Protein AF-A0A7C9JHT7-F1 (afdb_monomer)

Structure (mmCIF, N/CA/C/O backbone):
data_AF-A0A7C9JHT7-F1
#
_entry.id   AF-A0A7C9JHT7-F1
#
loop_
_atom_site.group_PDB
_atom_site.id
_atom_site.type_symbol
_atom_site.label_atom_id
_atom_site.label_alt_id
_atom_site.label_comp_id
_atom_site.label_asym_id
_atom_site.label_entity_id
_atom_site.label_seq_id
_atom_site.pdbx_PDB_ins_code
_atom_site.Cartn_x
_atom_site.Cartn_y
_atom_site.Cartn_z
_atom_site.occupancy
_atom_site.B_iso_or_equiv
_atom_site.auth_seq_id
_atom_site.auth_comp_id
_atom_site.auth_asym_id
_atom_site.auth_atom_id
_atom_site.pdbx_PDB_model_num
ATOM 1 N N . MET A 1 1 ? -9.542 10.354 -2.623 1.00 78.19 1 MET A N 1
ATOM 2 C CA . MET A 1 1 ? -9.311 9.330 -1.588 1.00 78.19 1 MET A CA 1
ATOM 3 C C . MET A 1 1 ? -10.080 8.050 -1.896 1.00 78.19 1 MET A C 1
ATOM 5 O O . MET A 1 1 ? -9.425 7.041 -2.030 1.00 78.19 1 MET A O 1
ATOM 9 N N . LEU A 1 2 ? -11.393 8.060 -2.139 1.00 85.25 2 LEU A N 1
ATOM 10 C CA . LEU A 1 2 ? -12.092 6.952 -2.813 1.00 85.25 2 LEU A CA 1
ATOM 11 C C . LEU A 1 2 ? -13.012 7.543 -3.883 1.00 85.25 2 LEU A C 1
ATOM 13 O O . LEU A 1 2 ? -13.689 8.532 -3.612 1.00 85.25 2 LEU A O 1
ATOM 17 N N . LYS A 1 3 ? -12.973 6.985 -5.087 1.00 90.31 3 LYS A N 1
ATOM 18 C CA . LYS A 1 3 ? -13.811 7.335 -6.238 1.00 90.31 3 LYS A CA 1
ATOM 19 C C . LYS A 1 3 ? -14.338 6.043 -6.876 1.00 90.31 3 LYS A C 1
ATOM 21 O O . LYS A 1 3 ? -14.075 4.947 -6.369 1.00 90.31 3 LYS A O 1
ATOM 26 N N . ASP A 1 4 ? -15.086 6.164 -7.965 1.00 90.25 4 ASP A N 1
ATOM 27 C CA . ASP A 1 4 ? -15.657 5.013 -8.673 1.00 90.25 4 ASP A CA 1
ATOM 28 C C . ASP A 1 4 ? -14.571 4.087 -9.238 1.00 90.25 4 ASP A C 1
ATOM 30 O O . ASP A 1 4 ? -14.691 2.871 -9.127 1.00 90.25 4 ASP A O 1
ATOM 34 N N . ASP A 1 5 ? -13.467 4.656 -9.728 1.00 92.44 5 ASP A N 1
ATOM 35 C CA . ASP A 1 5 ? -12.322 3.943 -10.311 1.00 92.44 5 ASP A CA 1
ATOM 36 C C . ASP A 1 5 ? -11.312 3.414 -9.277 1.00 92.44 5 ASP A C 1
ATOM 38 O O . ASP A 1 5 ? -10.417 2.644 -9.622 1.00 92.44 5 ASP A O 1
ATOM 42 N N . GLY A 1 6 ? -11.433 3.808 -8.004 1.00 94.94 6 GLY A N 1
ATOM 43 C CA . GLY A 1 6 ? -10.548 3.323 -6.949 1.00 94.94 6 GLY A CA 1
ATOM 44 C C . GLY A 1 6 ? -10.116 4.352 -5.918 1.00 94.94 6 GLY A C 1
ATOM 45 O O . GLY A 1 6 ? -10.665 5.448 -5.768 1.00 94.94 6 GLY A O 1
ATOM 46 N N . VAL A 1 7 ? -9.097 3.965 -5.158 1.00 95.94 7 VAL A N 1
ATOM 47 C CA . VAL A 1 7 ? -8.459 4.805 -4.150 1.00 95.94 7 VAL A CA 1
ATOM 48 C C . VAL A 1 7 ? -7.431 5.697 -4.826 1.00 95.94 7 VAL A C 1
ATOM 50 O O . VAL A 1 7 ? -6.423 5.225 -5.335 1.00 95.94 7 VAL A O 1
ATOM 53 N N . HIS A 1 8 ? -7.677 7.005 -4.814 1.00 96.88 8 HIS A N 1
ATOM 54 C CA . HIS A 1 8 ? -6.719 8.001 -5.304 1.00 96.88 8 HIS A CA 1
ATOM 55 C C . HIS A 1 8 ? -5.798 8.394 -4.153 1.00 96.88 8 HIS A C 1
ATOM 57 O O . HIS A 1 8 ? -6.259 9.057 -3.213 1.00 96.88 8 HIS A O 1
ATOM 63 N N . TRP A 1 9 ? -4.529 7.996 -4.236 1.00 97.06 9 TRP A N 1
ATOM 64 C CA . TRP A 1 9 ? -3.513 8.229 -3.212 1.00 97.06 9 TRP A CA 1
ATOM 65 C C . TRP A 1 9 ? -2.357 9.062 -3.762 1.00 97.06 9 TRP A C 1
ATOM 67 O O . TRP A 1 9 ? -1.816 8.757 -4.823 1.00 97.06 9 TRP A O 1
ATOM 77 N N . ARG A 1 10 ? -1.978 10.130 -3.053 1.00 96.94 10 ARG A N 1
ATOM 78 C CA . ARG A 1 10 ? -0.890 11.027 -3.461 1.00 96.94 10 ARG A CA 1
ATOM 79 C C . ARG A 1 10 ? 0.408 10.617 -2.771 1.00 96.94 10 ARG A C 1
ATOM 81 O O . ARG A 1 10 ? 0.451 10.531 -1.549 1.00 96.94 10 ARG A O 1
ATOM 88 N N . LEU A 1 11 ? 1.457 10.413 -3.557 1.00 97.56 11 LEU A N 1
ATOM 89 C CA . LEU A 1 11 ? 2.818 10.133 -3.100 1.00 97.56 11 LEU A CA 1
ATOM 90 C C . LEU A 1 11 ? 3.721 11.332 -3.397 1.00 97.56 11 LEU A C 1
ATOM 92 O O . LEU A 1 11 ? 3.521 12.006 -4.409 1.00 97.56 11 LEU A O 1
ATOM 96 N N . SER A 1 12 ? 4.726 11.575 -2.553 1.00 98.06 12 SER A N 1
ATOM 97 C CA . SER A 1 12 ? 5.870 12.411 -2.940 1.00 98.06 12 SER A CA 1
ATOM 98 C C . SER A 1 12 ? 6.621 11.763 -4.107 1.00 98.06 12 SER A C 1
ATOM 100 O O . SER A 1 12 ? 6.517 10.549 -4.315 1.00 98.06 12 SER A O 1
ATOM 102 N N . ARG A 1 13 ? 7.375 12.566 -4.867 1.00 97.56 13 ARG A N 1
ATOM 103 C CA . ARG A 1 13 ? 8.225 12.072 -5.960 1.00 97.56 13 ARG A CA 1
ATOM 104 C C . ARG A 1 13 ? 9.145 10.951 -5.476 1.00 97.56 13 ARG A C 1
ATOM 106 O O . ARG A 1 13 ? 9.074 9.860 -6.023 1.00 97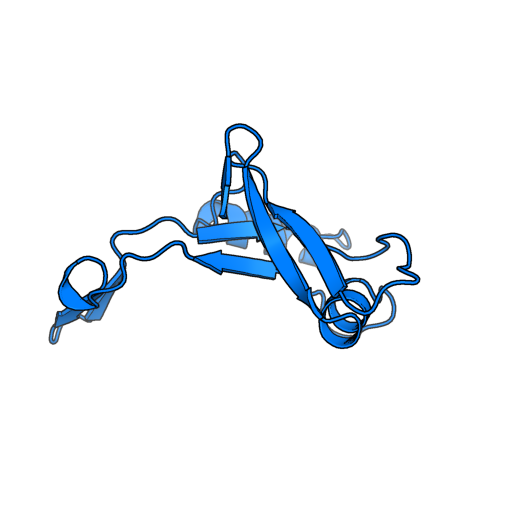.56 13 ARG A O 1
ATOM 113 N N . ASP A 1 14 ? 9.882 11.175 -4.390 1.00 97.12 14 ASP A N 1
ATOM 114 C CA . ASP A 1 14 ? 10.849 10.207 -3.855 1.00 97.12 14 ASP A CA 1
ATOM 115 C C . ASP A 1 14 ? 10.206 8.859 -3.498 1.00 97.12 14 ASP A C 1
ATOM 117 O O . ASP A 1 14 ? 10.743 7.802 -3.823 1.00 97.12 14 ASP A O 1
ATOM 121 N N . HIS A 1 15 ? 9.021 8.867 -2.875 1.00 96.94 15 HIS A N 1
ATOM 122 C CA . HIS A 1 15 ? 8.303 7.628 -2.563 1.00 96.94 15 HIS A CA 1
ATOM 123 C C . HIS A 1 15 ? 7.772 6.933 -3.818 1.00 96.94 15 HIS A C 1
ATOM 125 O O . HIS A 1 15 ? 7.809 5.706 -3.900 1.00 96.94 15 HIS A O 1
ATOM 131 N N . TYR A 1 16 ? 7.266 7.696 -4.789 1.00 97.94 16 TYR A N 1
ATOM 132 C CA . TYR A 1 16 ? 6.823 7.136 -6.060 1.00 97.94 16 TYR A CA 1
ATOM 133 C C . TYR A 1 16 ? 7.994 6.504 -6.826 1.00 97.94 16 TYR A C 1
ATOM 135 O O . TYR A 1 16 ? 7.880 5.362 -7.272 1.00 97.94 16 TYR A O 1
ATOM 143 N N . ASP A 1 17 ? 9.128 7.201 -6.915 1.00 96.50 17 ASP A N 1
ATOM 144 C CA . ASP A 1 17 ? 10.332 6.715 -7.585 1.00 96.50 17 ASP A CA 1
ATOM 145 C C . ASP A 1 17 ? 10.907 5.474 -6.889 1.00 96.50 17 ASP A C 1
ATOM 147 O O . ASP A 1 17 ? 11.222 4.486 -7.551 1.00 96.50 17 ASP A O 1
ATOM 151 N N . ALA A 1 18 ? 10.926 5.447 -5.555 1.00 95.38 18 ALA A N 1
ATOM 152 C CA . ALA A 1 18 ? 11.355 4.273 -4.800 1.00 95.38 18 ALA A CA 1
ATOM 153 C C . ALA A 1 18 ? 10.445 3.045 -4.999 1.00 95.38 18 ALA A C 1
ATOM 155 O O . ALA A 1 18 ? 10.926 1.911 -4.923 1.00 95.38 18 ALA A O 1
ATOM 156 N N . LEU A 1 19 ? 9.138 3.243 -5.205 1.00 96.81 19 LEU A N 1
ATOM 157 C CA . LEU A 1 19 ? 8.169 2.159 -5.417 1.00 96.81 19 LEU A CA 1
ATOM 158 C C . LEU A 1 19 ? 8.117 1.666 -6.866 1.00 96.81 19 LEU A C 1
ATOM 160 O O . LEU A 1 19 ? 7.757 0.511 -7.085 1.00 96.81 19 LEU A O 1
ATOM 164 N N . ARG A 1 20 ? 8.439 2.521 -7.843 1.00 96.06 20 ARG A N 1
ATOM 165 C CA . ARG A 1 20 ? 8.447 2.142 -9.264 1.00 96.06 20 ARG A CA 1
ATOM 166 C C . ARG A 1 20 ? 9.761 1.517 -9.732 1.00 96.06 20 ARG A C 1
ATOM 168 O O . ARG A 1 20 ? 9.788 0.968 -10.831 1.00 96.06 20 ARG A O 1
ATOM 175 N N . ASP A 1 21 ? 10.838 1.670 -8.963 1.00 95.00 21 ASP A N 1
ATOM 176 C CA . ASP A 1 21 ? 12.176 1.208 -9.332 1.00 95.00 21 ASP A CA 1
ATOM 177 C C . ASP A 1 21 ? 12.215 -0.325 -9.519 1.00 95.00 21 ASP A C 1
ATOM 179 O O . ASP A 1 21 ? 12.053 -1.065 -8.541 1.00 95.00 21 A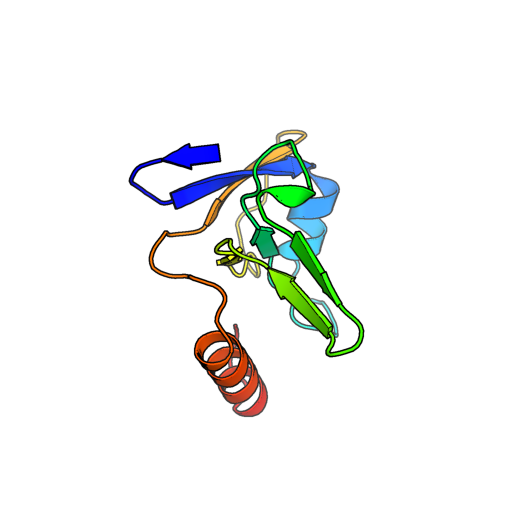SP A O 1
ATOM 183 N N . PRO A 1 22 ? 12.437 -0.822 -10.754 1.00 91.62 22 PRO A N 1
ATOM 184 C CA . PRO A 1 22 ? 12.499 -2.256 -11.024 1.00 91.62 22 PRO A CA 1
ATOM 185 C C . PRO A 1 22 ? 13.818 -2.895 -10.571 1.00 91.62 22 PRO A C 1
ATOM 187 O O . PRO A 1 22 ? 13.903 -4.124 -10.498 1.00 91.62 22 PRO A O 1
ATOM 190 N N . HIS A 1 23 ? 14.843 -2.092 -10.261 1.00 89.62 23 HIS A N 1
ATOM 191 C CA . HIS A 1 23 ? 16.187 -2.540 -9.894 1.00 89.62 23 HIS A CA 1
ATOM 192 C C . HIS A 1 23 ? 16.362 -2.656 -8.378 1.00 89.62 23 HIS A C 1
ATOM 194 O O . HIS A 1 23 ? 17.358 -2.221 -7.802 1.00 89.62 23 HIS A O 1
ATOM 200 N N . THR A 1 24 ? 15.388 -3.275 -7.715 1.00 86.81 24 THR A N 1
ATOM 201 C CA . THR A 1 24 ? 15.392 -3.453 -6.263 1.00 86.81 24 THR A CA 1
ATOM 202 C C . THR A 1 24 ? 15.454 -4.934 -5.907 1.00 86.81 24 THR A C 1
ATOM 204 O O . THR A 1 24 ? 14.904 -5.777 -6.611 1.00 86.81 24 THR A O 1
ATOM 207 N N . TYR A 1 25 ? 16.151 -5.266 -4.814 1.00 83.06 25 TYR A N 1
ATOM 208 C CA . TYR A 1 25 ? 16.286 -6.659 -4.368 1.00 83.06 25 TYR A CA 1
ATOM 209 C C . TYR A 1 25 ? 14.933 -7.264 -3.962 1.00 83.06 25 TYR A C 1
ATOM 211 O O . TYR A 1 25 ? 14.627 -8.404 -4.294 1.00 83.06 25 TYR A O 1
ATOM 219 N N . ASN A 1 26 ? 14.102 -6.473 -3.277 1.00 86.50 26 ASN A N 1
ATOM 220 C CA . ASN A 1 26 ? 12.766 -6.875 -2.851 1.00 86.50 26 ASN A CA 1
ATOM 221 C C . ASN A 1 26 ? 11.712 -6.204 -3.730 1.00 86.50 26 ASN A C 1
ATOM 223 O O . ASN A 1 26 ? 11.686 -4.975 -3.811 1.00 86.50 26 ASN A O 1
ATOM 227 N N . ARG A 1 27 ? 10.791 -6.997 -4.291 1.00 89.44 27 ARG A N 1
ATOM 228 C CA . ARG A 1 27 ? 9.587 -6.474 -4.953 1.00 89.44 27 ARG A CA 1
ATOM 229 C C . ARG A 1 27 ? 8.737 -5.681 -3.960 1.00 89.44 27 ARG A C 1
ATOM 231 O O . ARG A 1 27 ? 8.623 -6.052 -2.791 1.00 89.44 27 ARG A O 1
ATOM 238 N N . LYS A 1 28 ? 8.127 -4.592 -4.432 1.00 93.62 28 LYS A N 1
ATOM 239 C CA . LYS A 1 28 ? 7.351 -3.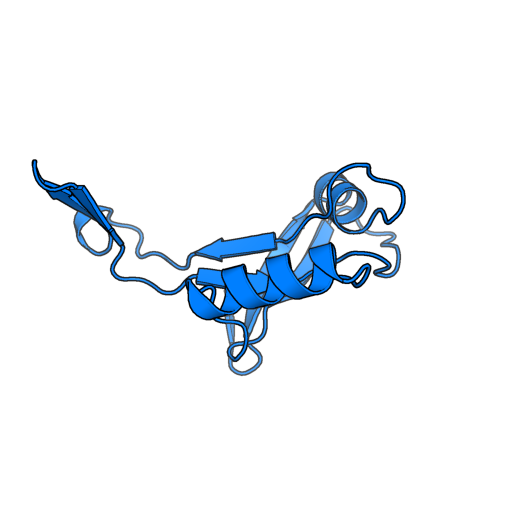661 -3.601 1.00 93.62 28 LYS A CA 1
ATOM 240 C C . LYS A 1 28 ? 5.929 -3.529 -4.130 1.00 93.62 28 LYS A C 1
ATOM 242 O O . LYS A 1 28 ? 5.695 -3.460 -5.336 1.00 93.62 28 LYS A O 1
ATOM 247 N N . ILE A 1 29 ? 4.981 -3.433 -3.207 1.00 95.44 29 ILE A N 1
ATOM 248 C CA . ILE A 1 29 ? 3.598 -3.050 -3.488 1.00 95.44 29 ILE A CA 1
ATOM 249 C C . ILE A 1 29 ? 3.212 -1.891 -2.576 1.00 95.44 29 ILE A C 1
ATOM 251 O O . ILE A 1 29 ? 3.676 -1.798 -1.439 1.00 95.44 29 ILE A O 1
ATOM 255 N N . LEU A 1 30 ? 2.354 -1.006 -3.073 1.00 97.06 30 LEU A N 1
ATOM 256 C CA . LEU A 1 30 ? 1.687 -0.006 -2.254 1.00 97.06 30 LEU A CA 1
ATOM 257 C C . LEU A 1 30 ? 0.390 -0.610 -1.727 1.00 97.06 30 LEU A C 1
ATOM 259 O O . LEU A 1 30 ? -0.430 -1.062 -2.523 1.00 97.06 30 LEU A O 1
ATOM 263 N N . VAL A 1 31 ? 0.185 -0.553 -0.413 1.00 96.44 31 VAL A N 1
ATOM 264 C CA . VAL A 1 31 ? -1.080 -0.911 0.235 1.00 96.44 31 VAL A CA 1
ATOM 265 C C . VAL A 1 31 ? -1.630 0.324 0.942 1.00 96.44 31 VAL A C 1
ATOM 267 O O . VAL A 1 31 ? -0.923 0.959 1.720 1.00 96.44 31 VAL A O 1
ATOM 270 N N . VAL A 1 32 ? -2.889 0.670 0.677 1.00 95.56 32 VAL A N 1
ATOM 271 C CA . VAL A 1 32 ? -3.585 1.790 1.321 1.00 95.56 32 VAL A CA 1
ATOM 272 C C . VAL A 1 32 ? -4.827 1.271 2.028 1.00 95.56 32 VAL A C 1
ATOM 274 O O . VAL A 1 32 ? -5.747 0.758 1.393 1.00 95.56 32 VAL A O 1
ATOM 277 N N . LEU A 1 33 ? -4.857 1.432 3.350 1.00 92.88 33 LEU A N 1
ATOM 278 C CA . LEU A 1 33 ? -6.016 1.146 4.188 1.00 92.88 33 LEU A CA 1
ATOM 279 C C . LEU A 1 33 ? -6.852 2.418 4.369 1.00 92.88 33 LEU A C 1
ATOM 281 O O . LEU A 1 33 ? -6.350 3.435 4.844 1.00 92.88 33 LEU A O 1
ATOM 285 N N . LEU A 1 34 ? -8.136 2.356 4.013 1.00 90.44 34 LEU A N 1
ATOM 286 C CA . LEU A 1 34 ? -9.064 3.462 4.242 1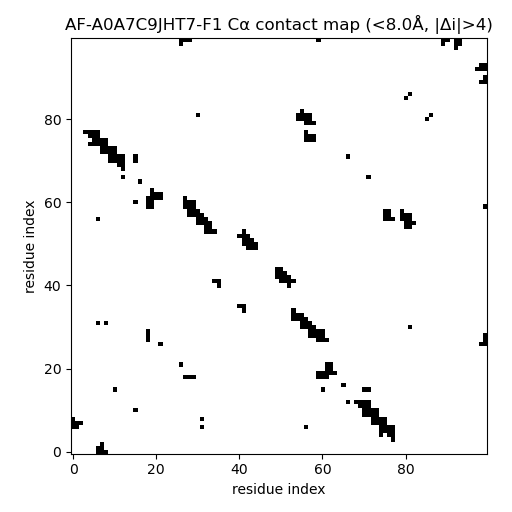.00 90.44 34 LEU A CA 1
ATOM 287 C C . LEU A 1 34 ? -9.721 3.329 5.612 1.00 90.44 34 LEU A C 1
ATOM 289 O O . LEU A 1 34 ? -10.504 2.408 5.837 1.00 90.44 34 LEU A O 1
ATOM 293 N N . VAL A 1 35 ? -9.438 4.272 6.507 1.00 91.00 35 VAL A N 1
ATOM 294 C CA . VAL A 1 35 ? -9.947 4.248 7.881 1.00 91.00 35 VAL A CA 1
ATOM 295 C C . VAL A 1 35 ? -10.733 5.515 8.232 1.00 91.00 35 VAL A C 1
ATOM 297 O O . VAL A 1 35 ? -10.378 6.600 7.767 1.00 91.00 35 VAL A O 1
ATOM 300 N N . PRO A 1 36 ? -11.791 5.406 9.055 1.00 88.19 36 PRO A N 1
ATOM 301 C CA . PRO A 1 36 ? -12.365 6.539 9.770 1.00 88.19 36 PRO A CA 1
ATOM 302 C C . PRO A 1 36 ? -11.325 7.236 10.653 1.00 88.19 36 PRO A C 1
ATOM 304 O O . PRO A 1 36 ? -10.357 6.623 11.104 1.00 88.19 36 PRO A O 1
ATOM 307 N N . SER A 1 37 ? -11.557 8.511 10.958 1.00 88.62 37 SER A N 1
ATOM 308 C CA . SER A 1 37 ? -10.670 9.306 11.815 1.00 88.62 37 SER A CA 1
ATOM 309 C C . SER A 1 37 ? -10.573 8.761 13.242 1.00 88.62 37 SER A C 1
ATOM 311 O O . SER A 1 37 ? -9.516 8.842 13.866 1.00 88.62 37 SER A O 1
ATOM 313 N N . ARG A 1 38 ? -11.660 8.189 13.772 1.00 90.81 38 ARG A N 1
ATOM 314 C CA . ARG A 1 38 ? -11.703 7.659 15.135 1.00 90.81 38 ARG A CA 1
ATOM 315 C C . ARG A 1 38 ? -11.270 6.195 15.164 1.00 90.81 38 ARG A C 1
ATOM 317 O O . ARG A 1 38 ? -11.907 5.342 14.555 1.00 90.81 38 ARG A O 1
ATOM 324 N N . LEU A 1 39 ? -10.222 5.896 15.933 1.00 87.12 39 LEU A N 1
ATOM 325 C CA . LEU A 1 39 ? -9.598 4.566 15.997 1.00 87.12 39 LEU A CA 1
ATOM 326 C C . LEU A 1 39 ? -10.588 3.439 16.338 1.00 87.12 39 LEU A C 1
ATOM 328 O O . LEU A 1 39 ? -10.646 2.432 15.640 1.00 87.12 39 LEU A O 1
ATOM 332 N N . GLY A 1 40 ? -11.431 3.643 17.356 1.00 88.00 40 GLY A N 1
ATOM 333 C CA . GLY A 1 40 ? -12.404 2.640 17.808 1.00 88.00 40 GLY A CA 1
ATOM 334 C C . GLY A 1 40 ? -13.532 2.323 16.816 1.00 88.00 40 GLY A C 1
ATOM 335 O O . GLY A 1 40 ? -14.366 1.475 17.102 1.00 88.00 40 GLY A O 1
ATOM 336 N N . GLU A 1 41 ? -13.601 2.998 15.664 1.00 88.06 41 GLU A N 1
ATOM 337 C CA . GLU A 1 41 ? -14.559 2.677 14.592 1.00 88.06 41 GLU A CA 1
ATOM 338 C C . GLU A 1 41 ? -14.016 1.667 13.578 1.00 88.06 41 GLU A C 1
ATOM 340 O O . GLU A 1 41 ? -14.749 1.212 12.694 1.00 88.06 41 GLU A O 1
ATOM 345 N N . TRP A 1 42 ? -12.724 1.349 13.651 1.00 90.12 42 TRP A N 1
ATOM 346 C CA . TRP A 1 42 ? -12.090 0.454 12.690 1.00 90.12 42 TRP A CA 1
ATOM 347 C C . TRP A 1 42 ? -11.033 -0.471 13.270 1.00 90.12 42 TRP A C 1
ATOM 349 O O . TRP A 1 42 ? -10.697 -1.434 12.587 1.00 90.12 42 TRP A O 1
ATOM 359 N N . LEU A 1 43 ? -10.547 -0.220 14.483 1.00 91.38 43 LEU A N 1
ATOM 360 C CA . LEU A 1 43 ? -9.614 -1.086 15.185 1.00 91.38 43 LEU A CA 1
ATOM 361 C C . LEU A 1 43 ? -10.226 -1.542 16.508 1.00 91.38 43 LEU A C 1
ATOM 363 O O . LEU A 1 43 ?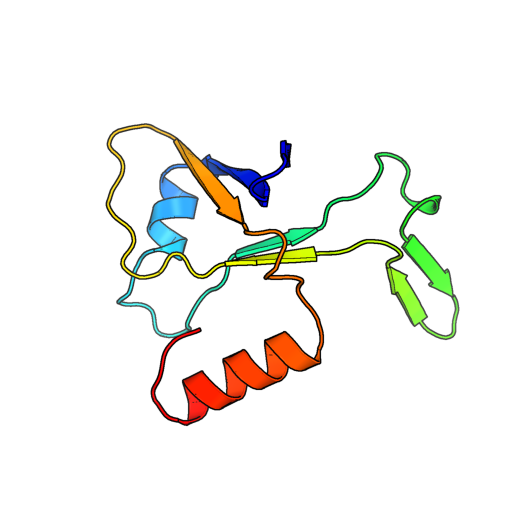 -10.616 -0.7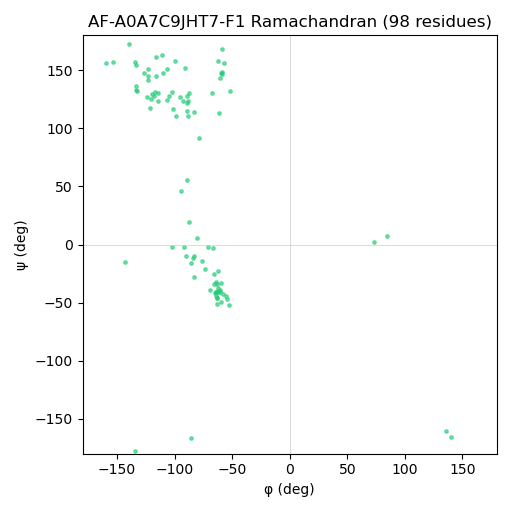25 17.341 1.00 91.38 43 LEU A O 1
ATOM 367 N N . GLU A 1 44 ? -10.263 -2.853 16.692 1.00 91.44 44 GLU A N 1
ATOM 368 C CA . GLU A 1 44 ? -10.605 -3.505 17.949 1.00 91.44 44 GLU A CA 1
ATOM 369 C C . GLU A 1 44 ? -9.391 -4.304 18.420 1.00 91.44 44 GLU A C 1
ATOM 371 O O . GLU A 1 44 ? -8.779 -5.023 17.631 1.00 91.44 44 GLU A O 1
ATOM 376 N N . VAL A 1 45 ? -9.018 -4.130 19.687 1.00 91.75 45 VAL A N 1
ATOM 377 C CA . VAL A 1 45 ? -7.873 -4.800 20.311 1.00 91.75 45 VAL A CA 1
ATOM 378 C C . VAL A 1 45 ? -8.387 -5.543 21.537 1.00 91.75 45 VAL A C 1
ATOM 380 O O . VAL A 1 45 ? -9.053 -4.948 22.381 1.00 91.75 45 VAL A O 1
ATOM 383 N N . SER A 1 46 ? -8.081 -6.833 21.615 1.00 91.06 46 SER A N 1
ATOM 384 C CA . SER A 1 46 ? -8.428 -7.729 22.720 1.00 91.06 46 SER A CA 1
ATOM 385 C C . SER A 1 46 ? -7.255 -8.664 23.020 1.00 91.06 46 SER A C 1
ATOM 387 O O . SER A 1 46 ? -6.295 -8.715 22.247 1.00 91.06 46 SER A O 1
ATOM 389 N N . ASP A 1 47 ? -7.348 -9.441 24.099 1.00 93.75 47 ASP A N 1
ATOM 390 C CA . ASP A 1 47 ? -6.332 -10.447 24.443 1.00 93.75 47 ASP A CA 1
ATOM 391 C C . ASP A 1 47 ? -6.194 -11.542 23.366 1.00 93.75 47 ASP A C 1
ATOM 393 O O . ASP A 1 47 ? -5.137 -12.156 23.234 1.00 93.75 47 ASP A O 1
ATOM 397 N N . GLU A 1 48 ? -7.232 -11.754 22.550 1.00 92.00 48 GLU A N 1
ATOM 398 C CA . GLU A 1 48 ? -7.230 -12.707 21.432 1.00 92.00 48 GLU A CA 1
ATOM 399 C C . GLU A 1 48 ? -6.615 -12.125 20.146 1.00 92.00 48 GLU A C 1
ATOM 401 O O . GLU A 1 48 ? -6.333 -12.863 19.199 1.00 92.00 48 GLU A O 1
ATOM 406 N N . GLY A 1 49 ? -6.375 -10.808 20.098 1.00 88.88 49 GLY A N 1
ATOM 407 C CA . GLY A 1 49 ? -5.700 -10.141 18.988 1.00 88.88 49 GLY A CA 1
ATOM 408 C C . GLY A 1 49 ? -6.349 -8.836 18.526 1.00 88.88 49 GLY A C 1
ATOM 409 O O . GLY A 1 49 ? -7.113 -8.187 19.244 1.00 88.88 49 GLY A O 1
ATOM 410 N N . MET A 1 50 ? -6.002 -8.435 17.297 1.00 89.94 50 MET A N 1
ATOM 411 C CA . MET A 1 50 ? -6.431 -7.181 16.670 1.00 89.94 50 MET A CA 1
ATOM 412 C C . MET A 1 50 ? -7.320 -7.437 15.452 1.00 89.94 50 MET A C 1
ATOM 414 O O . MET A 1 50 ? -6.937 -8.174 14.543 1.00 89.94 50 MET A O 1
ATOM 418 N N . LEU A 1 51 ? -8.471 -6.765 15.393 1.00 85.25 51 LEU A N 1
ATOM 419 C CA . LEU A 1 51 ? -9.396 -6.810 14.262 1.00 85.25 51 LEU A CA 1
ATOM 420 C C . LEU A 1 51 ? -9.485 -5.441 13.580 1.00 85.25 51 LEU A C 1
ATOM 422 O O . LEU A 1 51 ? -9.861 -4.445 14.199 1.00 85.25 51 LEU A O 1
ATOM 426 N N . LEU A 1 52 ? -9.200 -5.411 12.275 1.00 87.31 52 LEU A N 1
ATOM 427 C CA . LEU A 1 52 ? -9.368 -4.232 11.428 1.00 87.31 52 LEU A CA 1
ATOM 428 C C . LEU A 1 52 ? -10.659 -4.355 10.606 1.00 87.31 52 LEU A C 1
ATOM 430 O O . LEU A 1 52 ? -10.780 -5.224 9.747 1.00 87.31 52 LEU A O 1
ATOM 434 N N . ARG A 1 53 ? -11.627 -3.461 10.826 1.00 84.00 53 ARG A N 1
ATOM 435 C CA . ARG A 1 53 ? -12.965 -3.505 10.194 1.00 84.00 53 ARG A CA 1
ATOM 436 C C . ARG A 1 53 ? -13.038 -2.805 8.828 1.00 84.00 53 ARG A C 1
ATOM 438 O O . ARG A 1 53 ? -14.118 -2.401 8.396 1.00 84.00 53 ARG A O 1
ATOM 445 N N . ARG A 1 54 ? -11.905 -2.585 8.154 1.00 86.25 54 ARG A N 1
ATOM 446 C CA . ARG A 1 54 ? -11.830 -1.803 6.907 1.00 86.25 54 ARG A CA 1
ATOM 447 C C . ARG A 1 54 ? -10.996 -2.490 5.837 1.00 86.25 54 ARG A C 1
ATOM 449 O O . ARG A 1 54 ? -10.109 -3.281 6.134 1.00 86.25 54 ARG A O 1
ATOM 456 N N . SER A 1 55 ? -11.294 -2.157 4.585 1.00 89.19 55 SER A N 1
ATOM 457 C CA . SER A 1 55 ? -10.622 -2.723 3.419 1.00 89.19 55 SER A CA 1
ATOM 458 C C . SER A 1 55 ? -9.371 -1.930 3.071 1.00 89.19 55 SER A C 1
ATOM 460 O O . SER A 1 55 ? -9.410 -0.704 2.928 1.00 89.19 55 SER A O 1
ATOM 462 N N . ALA A 1 56 ? -8.272 -2.654 2.900 1.00 93.25 56 ALA A N 1
ATOM 463 C CA . ALA A 1 56 ? -7.091 -2.146 2.233 1.00 93.25 56 ALA A CA 1
ATOM 464 C C . ALA A 1 56 ? -7.156 -2.459 0.737 1.00 93.25 56 ALA A C 1
ATOM 466 O O . ALA A 1 56 ? -7.766 -3.443 0.321 1.00 93.25 56 ALA A O 1
ATOM 467 N N . TYR A 1 57 ? -6.514 -1.616 -0.057 1.00 95.56 57 TYR A N 1
ATOM 468 C CA . TYR A 1 57 ? -6.376 -1.762 -1.501 1.00 95.56 57 TYR A CA 1
ATOM 469 C C . TYR A 1 57 ? -4.899 -1.762 -1.846 1.00 95.56 57 TYR A C 1
ATOM 471 O O . TYR A 1 57 ? -4.111 -1.136 -1.134 1.00 95.56 57 TYR A O 1
ATOM 479 N N . TRP A 1 58 ? -4.515 -2.441 -2.920 1.00 96.25 58 TRP A N 1
ATOM 480 C CA . TRP A 1 58 ? -3.110 -2.550 -3.288 1.00 96.25 58 TRP A CA 1
ATOM 481 C C . TRP A 1 58 ? -2.850 -2.319 -4.778 1.00 96.25 58 TRP A C 1
ATOM 483 O O . TRP A 1 58 ? -3.730 -2.459 -5.628 1.00 96.25 58 TRP A O 1
ATOM 493 N N . THR A 1 59 ? -1.616 -1.939 -5.100 1.00 96.38 59 THR A N 1
ATOM 494 C CA . THR A 1 59 ? -1.111 -1.897 -6.475 1.00 96.38 59 THR A CA 1
ATOM 495 C C . THR A 1 59 ? 0.408 -2.078 -6.506 1.00 96.38 59 THR A C 1
ATOM 497 O O . THR A 1 59 ? 1.091 -1.798 -5.519 1.00 96.38 59 THR A O 1
ATOM 500 N N . CYS A 1 60 ? 0.947 -2.521 -7.641 1.00 95.44 60 CYS A N 1
ATOM 501 C CA . CYS A 1 60 ? 2.380 -2.512 -7.922 1.00 95.44 60 CYS A CA 1
ATOM 502 C C . CYS A 1 60 ? 2.694 -1.334 -8.851 1.00 95.44 60 CYS A C 1
ATOM 504 O O . CYS A 1 60 ? 1.987 -1.126 -9.838 1.00 95.44 60 CYS A O 1
ATOM 506 N N . LEU A 1 61 ? 3.710 -0.539 -8.507 1.00 96.62 61 LEU A N 1
ATOM 507 C CA . LEU A 1 61 ? 4.124 0.629 -9.295 1.00 96.62 61 LEU A CA 1
ATOM 508 C C . LEU A 1 61 ? 5.375 0.358 -10.137 1.00 96.62 61 LEU A C 1
ATOM 510 O O . LEU A 1 61 ? 5.809 1.248 -10.867 1.00 96.62 61 LEU A O 1
ATOM 514 N N . GLU A 1 62 ? 5.950 -0.841 -10.024 1.00 95.31 62 GLU A N 1
ATOM 515 C CA . GLU A 1 62 ? 7.173 -1.247 -10.714 1.00 95.31 62 GLU A CA 1
ATOM 516 C C . GLU A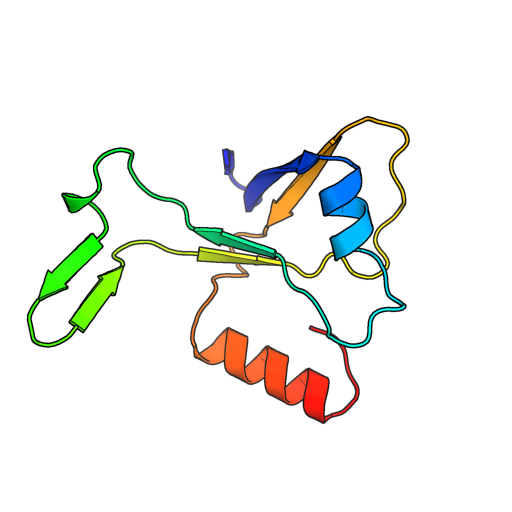 1 62 ? 7.081 -0.986 -12.224 1.00 95.31 62 GLU A C 1
ATOM 518 O O . GLU A 1 62 ? 6.074 -1.284 -12.864 1.00 95.31 62 GLU A O 1
ATOM 523 N N . GLY A 1 63 ? 8.119 -0.371 -12.794 1.00 94.38 63 GLY A N 1
ATOM 524 C CA . GLY A 1 63 ? 8.157 -0.026 -14.218 1.00 94.38 63 GLY A CA 1
ATOM 525 C C . GLY A 1 63 ? 7.255 1.149 -14.620 1.00 94.38 63 GLY A C 1
ATOM 526 O O . GLY A 1 63 ? 7.217 1.517 -15.793 1.00 94.38 63 GLY A O 1
ATOM 527 N N . GLY A 1 64 ? 6.555 1.782 -13.673 1.00 94.81 64 GLY A N 1
ATOM 528 C CA . GLY A 1 64 ? 5.741 2.965 -13.937 1.00 94.81 64 GLY A CA 1
ATOM 529 C C . GLY A 1 64 ? 6.562 4.133 -14.494 1.00 94.81 64 GLY A C 1
ATOM 530 O O . GLY A 1 64 ? 7.724 4.325 -14.129 1.00 94.81 64 GLY A O 1
ATOM 531 N N . ALA A 1 65 ? 5.945 4.954 -15.350 1.00 95.62 65 ALA A N 1
ATOM 532 C CA . ALA A 1 65 ? 6.589 6.124 -15.954 1.00 95.62 65 ALA A CA 1
ATOM 533 C C . ALA A 1 65 ? 7.079 7.124 -14.895 1.00 95.62 65 ALA A C 1
ATOM 535 O O . ALA A 1 65 ? 6.416 7.303 -13.862 1.00 95.62 65 ALA A O 1
ATOM 536 N N . SER A 1 66 ? 8.194 7.804 -15.172 1.00 94.94 66 SER A N 1
ATOM 537 C CA . SER A 1 66 ? 8.702 8.899 -14.341 1.00 94.94 66 SER A CA 1
ATOM 538 C C . SER A 1 66 ? 7.679 10.034 -14.219 1.00 94.94 66 SER A C 1
ATOM 540 O O . SER A 1 66 ? 6.633 10.061 -14.878 1.00 94.94 66 SER A O 1
ATOM 542 N N . THR A 1 67 ? 7.946 10.953 -13.301 1.00 94.69 67 THR A N 1
ATOM 543 C CA . THR A 1 67 ? 7.123 12.139 -13.087 1.00 94.69 67 THR A CA 1
ATOM 544 C C . THR A 1 67 ? 8.031 13.350 -12.980 1.00 94.69 67 THR A C 1
ATOM 546 O O . THR A 1 67 ? 9.051 13.284 -12.298 1.00 94.69 67 THR A O 1
ATOM 549 N N . ASP A 1 68 ? 7.654 14.452 -13.626 1.00 95.06 68 ASP A N 1
ATOM 550 C CA . ASP A 1 68 ? 8.408 15.713 -13.572 1.00 95.06 68 ASP A CA 1
ATOM 551 C C . ASP A 1 68 ? 7.914 16.644 -12.453 1.00 95.06 68 ASP A C 1
ATOM 553 O O . ASP A 1 68 ? 8.497 17.697 -12.209 1.00 95.06 68 ASP A O 1
ATOM 557 N N . THR A 1 69 ? 6.875 16.232 -11.723 1.00 96.81 69 THR A N 1
ATOM 558 C CA . THR A 1 69 ? 6.273 16.939 -10.584 1.00 96.81 69 THR A CA 1
ATOM 559 C C . THR A 1 69 ? 6.748 16.388 -9.240 1.00 96.81 69 THR A C 1
ATOM 561 O O . THR A 1 69 ? 7.095 15.217 -9.119 1.00 96.81 69 THR A O 1
ATOM 564 N N . ASP A 1 70 ? 6.659 17.192 -8.179 1.00 97.25 70 ASP A N 1
ATOM 565 C CA . ASP A 1 70 ? 7.125 16.811 -6.827 1.00 97.25 70 ASP A CA 1
ATOM 566 C C . ASP A 1 70 ? 6.260 15.751 -6.133 1.00 97.25 70 ASP A C 1
ATOM 568 O O . ASP A 1 70 ? 6.529 15.310 -5.016 1.00 97.25 70 ASP A O 1
ATOM 572 N N . SER A 1 71 ? 5.183 15.337 -6.790 1.00 97.31 71 SER A N 1
ATOM 573 C CA . SER A 1 71 ? 4.274 14.307 -6.305 1.00 97.31 71 SER A CA 1
ATOM 574 C C . SER A 1 71 ? 3.471 13.709 -7.446 1.00 97.31 71 SER A C 1
ATOM 576 O O . SER A 1 71 ? 3.235 14.359 -8.469 1.00 97.31 71 SER A O 1
ATOM 578 N N . LYS A 1 72 ? 3.005 12.479 -7.235 1.00 97.44 72 LYS A N 1
ATOM 579 C CA . LYS A 1 72 ? 2.183 11.726 -8.179 1.00 97.44 72 LYS A CA 1
ATOM 580 C C . LYS A 1 72 ? 0.987 11.119 -7.465 1.00 97.44 72 LYS A C 1
ATOM 582 O O . LYS A 1 72 ? 1.125 10.514 -6.404 1.00 97.44 72 LYS A O 1
ATOM 587 N N . THR A 1 73 ? -0.195 11.291 -8.047 1.00 96.88 73 THR A N 1
ATOM 588 C CA . THR A 1 73 ? -1.397 10.586 -7.600 1.00 96.88 73 THR A CA 1
ATOM 589 C C . THR A 1 73 ? -1.480 9.259 -8.338 1.00 96.88 73 THR A C 1
ATOM 591 O O . THR A 1 73 ? -1.488 9.238 -9.567 1.00 96.88 73 THR A O 1
ATOM 594 N N . VAL A 1 74 ? -1.544 8.166 -7.588 1.00 96.75 74 VAL A N 1
ATOM 595 C CA . VAL A 1 74 ? -1.766 6.816 -8.107 1.00 96.75 74 VAL A CA 1
ATOM 596 C C . VAL A 1 74 ? -3.184 6.365 -7.774 1.00 96.75 74 VAL A C 1
ATOM 598 O O . VAL A 1 74 ? -3.762 6.792 -6.769 1.00 96.75 74 VAL A O 1
ATOM 601 N N . VAL A 1 75 ? -3.744 5.507 -8.623 1.00 96.88 75 VAL A N 1
ATOM 602 C CA . VAL A 1 75 ? -5.064 4.906 -8.416 1.00 96.88 75 VAL A CA 1
ATOM 603 C C . VAL A 1 75 ? -4.870 3.447 -8.025 1.00 96.88 75 VAL A C 1
ATOM 605 O O . VAL A 1 75 ? -4.198 2.701 -8.737 1.00 96.88 75 VAL A O 1
ATOM 608 N N . LEU A 1 76 ? -5.433 3.047 -6.886 1.00 96.38 76 LEU A N 1
ATOM 609 C CA . LEU A 1 76 ? -5.536 1.648 -6.485 1.00 96.38 76 LEU A CA 1
ATOM 610 C C . LEU A 1 76 ? -6.953 1.161 -6.834 1.00 96.38 76 LEU A C 1
ATOM 612 O O . LEU A 1 76 ? -7.903 1.638 -6.204 1.00 96.38 76 LEU A O 1
ATOM 616 N N . PRO A 1 77 ? -7.115 0.270 -7.831 1.00 94.56 77 PRO A N 1
ATOM 617 C CA . PRO A 1 77 ? -8.427 -0.180 -8.297 1.00 94.56 77 PRO A CA 1
ATOM 618 C C . PRO A 1 77 ? -9.252 -0.844 -7.190 1.00 94.56 77 PRO A C 1
ATOM 620 O O . PRO A 1 77 ? -8.695 -1.507 -6.308 1.00 94.56 77 PRO A O 1
ATOM 623 N N . ARG A 1 78 ? -10.584 -0.709 -7.241 1.00 91.69 78 ARG A N 1
ATOM 624 C CA . ARG A 1 78 ? -11.479 -1.277 -6.210 1.00 91.69 78 ARG A CA 1
ATOM 625 C C . ARG A 1 78 ? -11.458 -2.802 -6.198 1.00 91.69 78 ARG A C 1
ATOM 627 O O . ARG A 1 78 ? -11.712 -3.401 -5.159 1.00 91.69 78 ARG A O 1
ATOM 634 N N . GLU A 1 79 ? -11.119 -3.417 -7.325 1.00 91.06 79 GLU A N 1
ATOM 635 C CA . GLU A 1 79 ? -11.018 -4.866 -7.490 1.00 91.06 79 GLU A CA 1
ATOM 636 C C . GLU A 1 79 ? -9.767 -5.426 -6.795 1.00 91.06 79 GLU A C 1
ATOM 638 O O . GLU A 1 79 ? -9.723 -6.604 -6.444 1.00 91.06 79 GLU A O 1
ATOM 643 N N . ARG A 1 80 ? -8.751 -4.58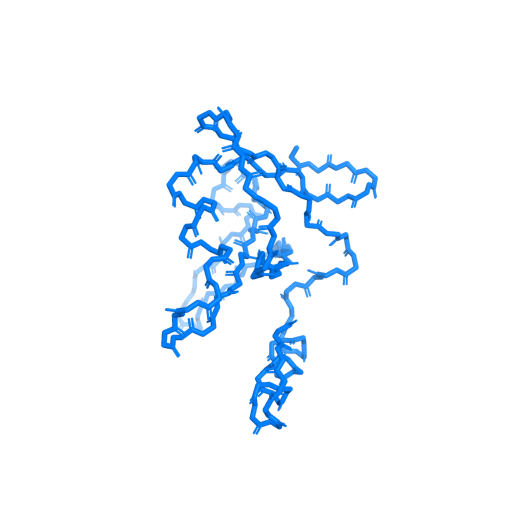7 -6.541 1.00 92.62 80 ARG A N 1
ATOM 644 C CA . ARG A 1 80 ? -7.504 -4.972 -5.863 1.00 92.62 80 ARG A CA 1
ATOM 645 C C . ARG A 1 80 ? -7.605 -4.806 -4.351 1.00 92.62 80 ARG A C 1
ATOM 647 O O . ARG A 1 80 ? -6.786 -4.130 -3.727 1.00 92.62 80 ARG A O 1
ATOM 654 N N . VAL A 1 81 ? -8.606 -5.441 -3.745 1.00 93.75 81 VAL A N 1
ATOM 655 C CA . VAL A 1 81 ? -8.715 -5.517 -2.281 1.00 93.75 81 VAL A CA 1
ATOM 656 C C . VAL A 1 81 ? -7.575 -6.377 -1.733 1.00 93.75 81 VAL A C 1
ATOM 658 O O . VAL A 1 81 ? -7.326 -7.488 -2.203 1.00 93.75 81 VAL A O 1
ATOM 661 N N . PHE A 1 82 ? -6.872 -5.871 -0.727 1.00 94.12 82 PHE A N 1
ATOM 662 C CA . PHE A 1 82 ? -5.763 -6.560 -0.082 1.00 94.12 82 PHE A CA 1
ATOM 663 C C . PHE A 1 82 ? -6.298 -7.608 0.898 1.00 94.12 82 PHE A C 1
ATOM 665 O O . PHE A 1 82 ? -6.605 -7.322 2.054 1.00 94.12 82 PHE A O 1
ATOM 672 N N . THR A 1 83 ? -6.459 -8.827 0.392 1.00 92.69 83 THR A N 1
ATOM 673 C CA . THR A 1 83 ? -6.905 -10.002 1.148 1.00 92.69 83 THR A CA 1
ATOM 674 C C . THR A 1 83 ? -5.765 -11.005 1.287 1.00 92.69 83 THR A C 1
ATOM 676 O O . THR A 1 83 ? -4.808 -10.976 0.512 1.00 92.69 83 THR A O 1
ATOM 679 N N . VAL A 1 84 ? -5.890 -11.947 2.226 1.00 91.56 84 VAL A N 1
ATOM 680 C CA . VAL A 1 84 ? -4.927 -13.053 2.37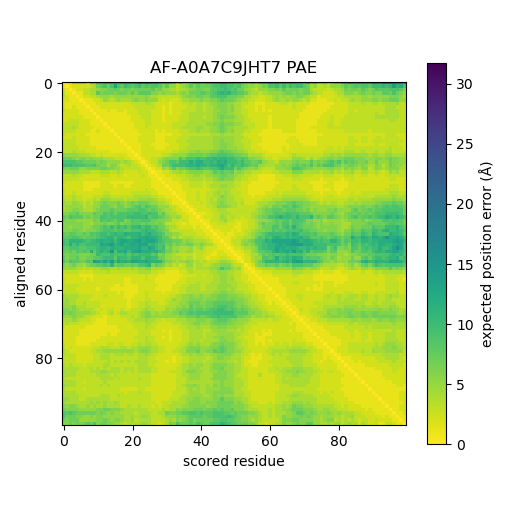8 1.00 91.56 84 VAL A CA 1
ATOM 681 C C . VAL A 1 84 ? -4.770 -13.835 1.070 1.00 91.56 84 VAL A C 1
ATOM 683 O O . VAL A 1 84 ? -3.649 -14.094 0.648 1.00 91.56 84 VAL A O 1
ATOM 686 N N . GLY A 1 85 ? -5.875 -14.150 0.384 1.00 94.31 85 GLY A N 1
ATOM 687 C CA . GLY A 1 85 ? -5.830 -14.863 -0.897 1.00 94.31 85 GLY A CA 1
ATOM 688 C C . GLY A 1 85 ? -5.085 -14.087 -1.987 1.00 94.31 85 GLY A C 1
ATOM 689 O O . GLY A 1 85 ? -4.276 -14.666 -2.706 1.00 94.31 85 GLY A O 1
ATOM 690 N N . GLN A 1 86 ? -5.294 -12.769 -2.070 1.00 91.56 86 GLN A N 1
ATOM 691 C CA . GLN A 1 86 ? -4.556 -11.911 -3.004 1.00 91.56 86 GLN A CA 1
ATOM 692 C C . GLN A 1 86 ? -3.062 -11.850 -2.666 1.00 91.56 86 GLN A C 1
ATOM 694 O O . GLN A 1 86 ? -2.234 -11.948 -3.567 1.00 91.56 86 GLN A O 1
ATOM 699 N N . LEU A 1 87 ? -2.704 -11.756 -1.381 1.00 93.19 87 LEU A N 1
ATOM 700 C CA . LEU A 1 87 ? -1.306 -11.776 -0.953 1.00 93.19 87 LEU A CA 1
ATOM 701 C C . LEU A 1 87 ? -0.626 -13.109 -1.294 1.00 93.19 87 LEU A C 1
ATOM 703 O O . LEU A 1 87 ? 0.463 -13.105 -1.860 1.00 93.19 87 LEU A O 1
ATOM 707 N N . LEU A 1 88 ? -1.276 -14.241 -1.018 1.00 95.81 88 LEU A N 1
ATOM 708 C CA . LEU A 1 88 ? -0.754 -15.559 -1.390 1.00 95.81 88 LEU A CA 1
ATOM 709 C C . LEU A 1 88 ? -0.577 -15.687 -2.910 1.00 95.81 88 LEU A C 1
ATOM 711 O O . LEU A 1 88 ? 0.452 -16.178 -3.362 1.00 95.81 88 LEU A O 1
ATOM 715 N N . ALA A 1 89 ? -1.523 -15.178 -3.704 1.00 94.62 89 ALA A N 1
ATOM 716 C CA . ALA A 1 89 ? -1.414 -15.167 -5.162 1.00 94.62 89 ALA A CA 1
ATOM 717 C C . ALA A 1 89 ? -0.280 -14.261 -5.681 1.00 94.62 89 ALA A C 1
ATOM 719 O O . ALA A 1 89 ? 0.332 -14.573 -6.701 1.00 94.62 89 ALA A O 1
ATOM 720 N N . ILE A 1 90 ? 0.010 -13.139 -5.011 1.00 93.69 90 ILE A N 1
ATOM 721 C CA . ILE A 1 90 ? 1.194 -12.307 -5.294 1.00 93.69 90 ILE A CA 1
ATOM 722 C C . ILE A 1 90 ? 2.470 -13.104 -5.014 1.00 93.69 90 ILE A C 1
ATOM 724 O O . ILE A 1 90 ? 3.338 -13.189 -5.879 1.00 93.69 90 ILE A O 1
ATOM 728 N N . LEU A 1 91 ? 2.571 -13.711 -3.830 1.00 94.00 91 LEU A N 1
ATOM 729 C CA . LEU A 1 91 ? 3.758 -14.460 -3.417 1.00 94.00 91 LEU A CA 1
ATOM 730 C C . LEU A 1 91 ? 4.023 -15.667 -4.321 1.00 94.00 91 LEU A C 1
ATOM 732 O O . LEU A 1 91 ? 5.170 -15.893 -4.694 1.00 94.00 91 LEU A O 1
ATOM 736 N N . GLN A 1 92 ? 2.974 -16.386 -4.727 1.00 96.06 92 GLN A N 1
ATOM 737 C CA . GLN A 1 92 ? 3.090 -17.492 -5.675 1.00 96.06 92 GLN A CA 1
ATOM 738 C C . GLN A 1 92 ? 3.679 -17.018 -7.008 1.00 96.06 92 GLN A C 1
ATOM 740 O O . GLN A 1 92 ? 4.676 -17.566 -7.463 1.00 96.06 92 GLN A O 1
ATOM 745 N N . ARG A 1 93 ? 3.138 -15.937 -7.589 1.00 94.62 93 ARG A N 1
ATOM 746 C CA . ARG A 1 93 ? 3.648 -15.387 -8.855 1.00 94.62 93 ARG A CA 1
ATOM 747 C C . ARG A 1 93 ? 5.101 -14.947 -8.761 1.00 94.62 93 ARG A C 1
ATOM 749 O O . ARG A 1 93 ? 5.846 -15.169 -9.706 1.00 94.62 93 ARG A O 1
ATOM 756 N N . ILE A 1 94 ? 5.508 -14.346 -7.642 1.00 92.62 94 ILE A N 1
ATOM 757 C CA . ILE A 1 94 ? 6.915 -13.994 -7.401 1.00 92.62 94 ILE A CA 1
ATOM 758 C C . ILE A 1 94 ? 7.780 -15.261 -7.332 1.00 92.62 94 ILE A C 1
ATOM 760 O O . ILE A 1 94 ? 8.847 -15.296 -7.941 1.00 92.62 94 ILE A O 1
ATOM 764 N N . GLY A 1 95 ? 7.323 -16.301 -6.626 1.00 91.38 95 GLY A N 1
ATOM 765 C CA . GLY A 1 95 ? 8.009 -17.595 -6.542 1.00 91.38 95 GLY A CA 1
ATOM 766 C C . GLY A 1 95 ? 8.185 -18.277 -7.901 1.00 91.38 95 GLY A C 1
ATOM 767 O O . GLY A 1 95 ? 9.223 -18.885 -8.149 1.00 91.38 95 GLY A O 1
ATOM 768 N N . ASP A 1 96 ? 7.227 -18.083 -8.807 1.00 95.38 96 ASP A N 1
ATOM 769 C CA . ASP A 1 96 ? 7.263 -18.575 -10.189 1.00 95.38 96 ASP A CA 1
ATOM 770 C C . ASP A 1 96 ? 8.109 -17.685 -11.132 1.00 95.38 96 ASP A C 1
ATOM 772 O O . ASP A 1 96 ? 8.140 -17.902 -12.343 1.00 95.38 96 ASP A O 1
ATOM 776 N N . GLY A 1 97 ? 8.800 -16.667 -10.599 1.00 90.00 97 GLY A N 1
ATOM 777 C CA . GLY A 1 97 ? 9.653 -15.742 -11.358 1.00 90.00 97 GLY A CA 1
ATOM 778 C C . GLY A 1 97 ? 8.917 -14.559 -11.998 1.00 90.00 97 GLY A C 1
ATOM 779 O O . GLY A 1 97 ? 9.512 -13.805 -12.768 1.00 90.00 97 GLY A O 1
ATOM 780 N N . GLY A 1 98 ? 7.631 -14.387 -11.694 1.00 89.81 98 GLY A N 1
ATOM 781 C CA . GLY A 1 98 ? 6.800 -13.278 -12.149 1.00 89.81 98 GLY A CA 1
ATOM 782 C C . GLY A 1 98 ? 6.888 -12.023 -11.272 1.00 89.81 98 GLY A C 1
ATOM 783 O O . GLY A 1 98 ? 7.761 -11.866 -10.416 1.00 89.81 98 GLY A O 1
ATOM 784 N N . ALA A 1 99 ? 5.942 -11.110 -11.495 1.00 88.00 99 ALA A N 1
ATOM 785 C CA . ALA A 1 99 ? 5.800 -9.851 -10.763 1.00 88.00 99 ALA A CA 1
ATOM 786 C C . ALA A 1 99 ? 4.475 -9.799 -9.966 1.00 88.00 99 ALA A C 1
ATOM 788 O O . ALA A 1 99 ? 3.564 -10.588 -10.263 1.00 88.00 99 ALA A O 1
ATOM 789 N N . PRO A 1 100 ? 4.366 -8.902 -8.958 1.00 87.62 100 PRO A N 1
ATOM 790 C CA . PRO A 1 100 ? 3.154 -8.695 -8.164 1.00 87.62 100 PRO A CA 1
ATOM 791 C C . PRO A 1 100 ? 1.926 -8.253 -8.951 1.00 87.62 100 PRO A C 1
ATOM 793 O O . PRO A 1 100 ? 2.021 -7.785 -10.100 1.00 87.62 100 PRO A O 1
#

pLDDT: mean 92.84, std 3.89, range [78.19, 98.06]

Secondary structure (DSSP, 8-state):
--BTTBEEEEEEHHHHHHHH-SS-SS---EEEE---SSGGGTEEEETTEEEE-S-EEEE--TTPPP-SSSEEEEEE-TT-B--HHHHHHHHHHHHTT---

Sequence (100 aa):
MLKDDGVHWRLSRDHYDALRDPHTYNRKILVVLLVPSRLGEWLEVSDEGMLLRRSAYWTCLEGGASTDTDSKTVVLPRERVFTVGQLLAILQRIGDGGAP

Organism: NCBI:txid2696284

InterPro domains:
  IPR025375 Domain of unknown function DUF4365 [PF14280] (5-93)

Mean predicted aligned error: 4.16 Å

Radius of gyration: 15.42 Å; Cα contacts (8 Å, |Δi|>4): 145; chains: 1; bounding box: 32×36×40 Å

Foldseek 3Di:
DQDPFADWDKDFLVVLCVQQAQPDPDHDKDKDWDDDPDCVVAWDQDPVGIGGNTWIFMDRNHNPDHDPDRMDIDGGGPVRTDDPVSVVVQVVQVVVVHHD

Solvent-accessible surface area (backbone atoms only — not comparable to full-atom values): 6033 Å² total; per-residue (Å²): 94,76,55,94,76,15,34,47,44,79,35,47,34,69,60,48,53,66,40,16,50,72,92,49,96,67,90,57,68,52,74,49,71,62,73,70,95,54,60,81,81,36,48,46,80,54,99,94,45,77,48,69,76,56,65,28,27,32,43,62,41,55,73,53,80,85,74,98,48,78,48,48,76,46,74,24,40,72,86,34,50,65,41,73,70,53,51,52,54,32,53,49,33,40,73,75,73,52,66,112